Protein AF-A0A522N2D5-F1 (afdb_monomer_lite)

Sequence (148 aa):
MKPDAAEAQLGREAPGVIPEGGEHRAAGAGVSDHGQLAWESGAAAGATGSVATGAPGGSAGTGVGDARPGALTRFHGTVDVDPVRARKVLTDVVDEVLVHLAAYPDAMVRVSLDIEATSARGFDAKTVLTLSENAKSLKFRSHGFEEE

Structure (mmCIF, N/CA/C/O backbone):
data_AF-A0A522N2D5-F1
#
_entry.id   AF-A0A522N2D5-F1
#
loop_
_atom_site.group_PDB
_atom_site.id
_atom_site.type_symbol
_atom_site.label_atom_id
_atom_site.label_alt_id
_atom_site.label_comp_id
_atom_site.label_asym_id
_atom_site.label_entity_id
_atom_site.label_seq_id
_atom_site.pdbx_PDB_ins_code
_atom_site.Cartn_x
_atom_site.Cartn_y
_atom_site.Cartn_z
_atom_site.occupancy
_atom_site.B_iso_or_equiv
_atom_site.auth_seq_id
_atom_site.auth_comp_id
_atom_site.auth_asym_id
_atom_site.auth_atom_id
_atom_site.pdbx_PDB_model_num
ATOM 1 N N . MET A 1 1 ? 22.842 -50.423 78.704 1.00 48.38 1 MET A N 1
ATOM 2 C CA . MET A 1 1 ? 23.938 -49.461 78.463 1.00 48.38 1 MET A CA 1
ATOM 3 C C . MET A 1 1 ? 23.431 -48.073 78.844 1.00 48.38 1 MET A C 1
ATOM 5 O O . MET A 1 1 ? 22.361 -47.711 78.379 1.00 48.38 1 MET A O 1
ATOM 9 N N . LYS A 1 2 ? 24.115 -47.361 79.749 1.00 48.06 2 LYS A N 1
ATOM 10 C CA . LYS A 1 2 ? 23.993 -45.893 79.934 1.00 48.06 2 LYS A CA 1
ATOM 11 C C . LYS A 1 2 ? 24.950 -45.194 78.930 1.00 48.06 2 LYS A C 1
ATOM 13 O O . LYS A 1 2 ? 25.852 -45.901 78.477 1.00 48.06 2 LYS A O 1
ATOM 18 N N . PRO A 1 3 ? 24.992 -43.848 78.836 1.00 64.88 3 PRO A N 1
ATOM 19 C CA . PRO A 1 3 ? 24.041 -42.823 78.352 1.00 64.88 3 PRO A CA 1
ATOM 20 C C . PRO A 1 3 ? 24.667 -42.079 77.124 1.00 64.88 3 PRO A C 1
ATOM 22 O O . PRO A 1 3 ? 25.569 -42.645 76.520 1.00 64.88 3 PRO A O 1
ATOM 25 N N . ASP A 1 4 ? 24.147 -40.976 76.562 1.00 51.19 4 ASP A N 1
ATOM 26 C CA . ASP A 1 4 ? 24.605 -39.569 76.760 1.00 51.19 4 ASP A CA 1
ATOM 27 C C . ASP A 1 4 ? 23.842 -38.706 75.708 1.00 51.19 4 ASP A C 1
ATOM 29 O O . ASP A 1 4 ? 23.789 -39.110 74.549 1.00 51.19 4 ASP A O 1
ATOM 33 N N . ALA A 1 5 ? 22.984 -37.737 76.055 1.00 47.44 5 ALA A N 1
ATOM 34 C CA . ALA A 1 5 ? 23.247 -36.330 76.420 1.00 47.44 5 ALA A CA 1
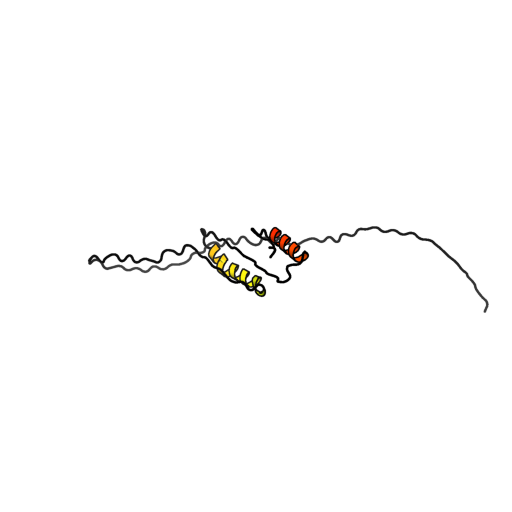ATOM 35 C C . ALA A 1 5 ? 23.488 -35.368 75.220 1.00 47.44 5 ALA A C 1
ATOM 37 O O . ALA A 1 5 ? 24.009 -35.779 74.191 1.00 47.44 5 ALA A O 1
ATOM 38 N N . ALA A 1 6 ? 23.114 -34.091 75.423 1.00 57.53 6 ALA A N 1
ATOM 39 C CA . ALA A 1 6 ? 23.191 -32.885 74.564 1.00 57.53 6 ALA A CA 1
ATOM 40 C C . ALA A 1 6 ? 21.922 -32.560 73.726 1.00 57.53 6 ALA A C 1
ATOM 42 O O . ALA A 1 6 ? 21.660 -33.181 72.702 1.00 57.53 6 ALA A O 1
ATOM 43 N N . GLU A 1 7 ? 20.969 -31.742 74.206 1.00 57.84 7 GLU A N 1
ATOM 44 C CA . GLU A 1 7 ? 20.983 -30.255 74.325 1.00 57.84 7 GLU A CA 1
ATOM 45 C C . GLU A 1 7 ? 20.942 -29.548 72.950 1.00 57.84 7 GLU A C 1
ATOM 47 O O . GLU A 1 7 ? 21.783 -29.786 72.099 1.00 57.84 7 GLU A O 1
ATOM 52 N N . ALA A 1 8 ? 19.855 -28.867 72.570 1.00 57.66 8 ALA A N 1
ATOM 53 C CA . ALA A 1 8 ? 19.404 -27.518 72.958 1.00 57.66 8 ALA A CA 1
ATOM 54 C C . ALA A 1 8 ? 19.990 -26.367 72.096 1.00 57.66 8 ALA A C 1
ATOM 56 O O . ALA A 1 8 ? 21.192 -26.183 72.006 1.00 57.66 8 ALA A O 1
ATOM 57 N N . GLN A 1 9 ? 19.064 -25.554 71.561 1.00 48.62 9 GLN A N 1
ATOM 58 C CA . GLN A 1 9 ? 19.125 -24.091 71.363 1.00 48.62 9 GLN A CA 1
ATOM 59 C C . GLN A 1 9 ? 20.054 -23.421 70.309 1.00 48.62 9 GLN A C 1
ATOM 61 O O . GLN A 1 9 ? 21.258 -23.310 70.475 1.00 48.62 9 GLN A O 1
ATOM 66 N N . LEU A 1 10 ? 19.377 -22.757 69.352 1.00 50.12 10 LEU A N 1
ATOM 67 C CA . LEU A 1 10 ? 19.376 -21.293 69.099 1.00 50.12 10 LEU A CA 1
ATOM 68 C C . LEU A 1 10 ? 20.544 -20.599 68.346 1.00 50.12 10 LEU A C 1
ATOM 70 O O . LEU A 1 10 ? 21.695 -20.615 68.761 1.00 50.12 10 LEU A O 1
ATOM 74 N N . GLY A 1 11 ? 20.168 -19.797 67.335 1.00 47.38 11 GLY A N 1
ATOM 75 C CA . GLY A 1 11 ? 20.923 -18.646 66.797 1.00 47.38 11 GLY A CA 1
ATOM 76 C C . GLY A 1 11 ? 20.789 -18.530 65.270 1.00 47.38 11 GLY A C 1
ATOM 77 O O . GLY A 1 11 ? 20.885 -19.542 64.595 1.00 47.38 11 GLY A O 1
ATOM 78 N N . ARG A 1 12 ? 20.567 -17.389 64.607 1.00 50.50 12 ARG A N 1
ATOM 79 C CA . ARG A 1 12 ? 20.484 -15.955 64.939 1.00 50.50 12 ARG A CA 1
ATOM 80 C C . ARG A 1 12 ? 19.723 -15.232 63.802 1.00 50.50 12 ARG A C 1
ATOM 82 O O . ARG A 1 12 ? 19.446 -15.817 62.762 1.00 50.50 12 ARG A O 1
ATOM 89 N N . GLU A 1 13 ? 19.404 -13.972 64.062 1.00 40.16 13 GLU A N 1
ATOM 90 C CA . GLU A 1 13 ? 18.609 -12.990 63.314 1.00 40.16 13 GLU A CA 1
ATOM 91 C C . GLU A 1 13 ? 19.077 -12.627 61.873 1.00 40.16 13 GLU A C 1
ATOM 93 O O . GLU A 1 13 ? 20.184 -12.955 61.455 1.00 40.16 13 GLU A O 1
ATOM 98 N N . ALA A 1 14 ? 18.190 -11.932 61.133 1.00 46.94 14 ALA A N 1
ATOM 99 C CA . ALA A 1 14 ? 18.299 -11.378 59.758 1.00 46.94 14 ALA A CA 1
ATOM 100 C C . ALA A 1 14 ? 19.334 -10.210 59.633 1.00 46.94 14 ALA A C 1
ATOM 102 O O . ALA A 1 14 ? 19.804 -9.785 60.690 1.00 46.94 14 ALA A O 1
ATOM 103 N N . PRO A 1 15 ? 19.715 -9.632 58.448 1.00 48.56 15 PRO A N 1
ATOM 104 C CA . PRO A 1 15 ? 18.837 -8.978 57.446 1.00 48.56 15 PRO A CA 1
ATOM 105 C C . PRO A 1 15 ? 19.290 -9.089 55.956 1.00 48.56 15 PRO A C 1
ATOM 107 O O . PRO A 1 15 ? 20.307 -9.691 55.629 1.00 48.56 15 PRO A O 1
ATOM 110 N N . GLY A 1 16 ? 18.487 -8.539 55.034 1.00 42.50 16 GLY A N 1
ATOM 111 C CA . GLY A 1 16 ? 18.629 -8.701 53.579 1.00 42.50 16 GLY A CA 1
ATOM 112 C C . GLY A 1 16 ? 19.694 -7.856 52.874 1.00 42.50 16 GLY A C 1
ATOM 113 O O . GLY A 1 16 ? 20.267 -6.953 53.466 1.00 42.50 16 GLY A O 1
ATOM 114 N N . VAL A 1 17 ? 19.877 -8.134 51.576 1.00 51.19 17 VAL A N 1
ATOM 115 C CA . VAL A 1 17 ? 20.470 -7.259 50.548 1.00 51.19 17 VAL A CA 1
ATOM 116 C C . VAL A 1 17 ? 19.929 -7.700 49.174 1.00 51.19 17 VAL A C 1
ATOM 118 O O . VAL A 1 17 ? 20.017 -8.871 48.811 1.00 51.19 17 VAL A O 1
ATOM 121 N N . ILE A 1 18 ? 19.389 -6.744 48.416 1.00 49.22 18 ILE A N 1
ATOM 122 C CA . ILE A 1 18 ? 19.326 -6.735 46.942 1.00 49.22 18 ILE A CA 1
ATOM 123 C C . ILE A 1 18 ? 20.397 -5.704 46.520 1.00 49.22 18 ILE A C 1
ATOM 125 O O . ILE A 1 18 ? 20.475 -4.669 47.190 1.00 49.22 18 ILE A O 1
ATOM 129 N N . PRO A 1 19 ? 21.242 -5.952 45.496 1.00 47.19 19 PRO A N 1
ATOM 130 C CA . PRO A 1 19 ? 20.999 -5.253 44.226 1.00 47.19 19 PRO A CA 1
ATOM 131 C C . PRO A 1 19 ? 21.416 -6.006 42.937 1.00 47.19 19 PRO A C 1
ATOM 133 O O . PRO A 1 19 ? 22.334 -6.817 42.918 1.00 47.19 19 PRO A O 1
ATOM 136 N N . GLU A 1 20 ? 20.661 -5.685 41.882 1.00 43.62 20 GLU A N 1
ATOM 137 C CA . GLU A 1 20 ? 21.009 -5.331 40.490 1.00 43.62 20 GLU A CA 1
ATOM 138 C C . GLU A 1 20 ? 22.250 -5.879 39.746 1.00 43.62 20 GLU A C 1
ATOM 140 O O . GLU A 1 20 ? 23.379 -5.819 40.218 1.00 43.62 20 GLU A O 1
ATOM 145 N N . GLY A 1 21 ? 22.025 -6.175 38.453 1.00 35.72 21 GLY A N 1
ATOM 146 C CA . GLY A 1 21 ? 22.966 -5.851 37.368 1.00 35.72 21 GLY A CA 1
ATOM 147 C C . GLY A 1 21 ? 23.620 -7.042 36.663 1.00 35.72 21 GLY A C 1
ATOM 148 O O . GLY A 1 21 ? 24.527 -7.669 37.197 1.00 35.72 21 GLY A O 1
ATOM 149 N N . GLY A 1 22 ? 23.212 -7.320 35.420 1.00 33.44 22 GLY A N 1
ATOM 150 C CA . GLY A 1 22 ? 23.826 -8.353 34.580 1.00 33.44 22 GLY A CA 1
ATOM 151 C C . GLY A 1 22 ? 23.349 -8.292 33.133 1.00 33.44 22 GLY A C 1
ATOM 152 O O . GLY A 1 22 ? 22.528 -9.090 32.694 1.00 33.44 22 GLY A O 1
ATOM 153 N N . GLU A 1 23 ? 23.839 -7.292 32.412 1.00 37.00 23 GLU A N 1
ATOM 154 C CA . GLU A 1 23 ? 23.606 -7.039 30.994 1.00 37.00 23 GLU A CA 1
ATOM 155 C C . GLU A 1 23 ? 24.114 -8.212 30.136 1.00 37.00 23 GLU A C 1
ATOM 157 O O . GLU A 1 23 ? 25.309 -8.507 30.108 1.00 37.00 23 GLU A O 1
ATOM 162 N N . HIS A 1 24 ? 23.228 -8.863 29.377 1.00 39.81 24 HIS A N 1
ATOM 163 C CA . HIS A 1 24 ? 23.641 -9.802 28.332 1.00 39.81 24 HIS A CA 1
ATOM 164 C C . HIS A 1 24 ? 23.824 -9.061 27.009 1.00 39.81 24 HIS A C 1
ATOM 166 O O . HIS A 1 24 ? 22.879 -8.764 26.280 1.00 39.81 24 HIS A O 1
ATOM 172 N N . ARG A 1 25 ? 25.092 -8.768 26.723 1.00 39.91 25 ARG A N 1
ATOM 173 C CA . ARG A 1 25 ? 25.597 -8.198 25.478 1.00 39.91 25 ARG A CA 1
ATOM 174 C C . ARG A 1 25 ? 26.124 -9.320 24.572 1.00 39.91 25 ARG A C 1
ATOM 176 O O . ARG A 1 25 ? 26.984 -10.086 24.990 1.00 39.91 25 ARG A O 1
ATOM 183 N N . ALA A 1 26 ? 25.663 -9.357 23.323 1.00 38.66 26 ALA A N 1
ATOM 184 C CA . ALA A 1 26 ? 26.319 -9.979 22.160 1.00 38.66 26 ALA A CA 1
ATOM 185 C C . ALA A 1 26 ? 25.740 -9.274 20.908 1.00 38.66 26 ALA A C 1
ATOM 187 O O . ALA A 1 26 ? 24.528 -9.285 20.728 1.00 38.66 26 ALA A O 1
ATOM 188 N N . ALA A 1 27 ? 26.445 -8.404 20.165 1.00 36.41 27 ALA A N 1
ATOM 189 C CA . ALA A 1 27 ? 27.504 -8.676 19.174 1.00 36.41 27 ALA A CA 1
ATOM 190 C C . ALA A 1 27 ? 27.130 -9.852 18.250 1.00 36.41 27 ALA A C 1
ATOM 192 O O . ALA A 1 27 ? 26.982 -10.960 18.737 1.00 36.41 27 ALA A O 1
ATOM 193 N N . GLY A 1 28 ? 26.969 -9.757 16.930 1.00 31.38 28 GLY A N 1
ATOM 194 C CA . GLY A 1 28 ? 27.137 -8.725 15.906 1.00 31.38 28 GLY A CA 1
ATOM 195 C C . GLY A 1 28 ? 27.306 -9.489 14.581 1.00 31.38 28 GLY A C 1
ATOM 196 O O . GLY A 1 28 ? 28.071 -10.447 14.567 1.00 31.38 28 GLY A O 1
ATOM 197 N N . ALA A 1 29 ? 26.599 -9.140 13.499 1.00 35.12 29 ALA A N 1
ATOM 198 C CA . ALA A 1 29 ? 26.868 -9.702 12.168 1.00 35.12 29 ALA A CA 1
ATOM 199 C C . ALA A 1 29 ? 26.195 -8.899 11.038 1.00 35.12 29 ALA A C 1
ATOM 201 O O . ALA A 1 29 ? 24.974 -8.807 10.981 1.00 35.12 29 ALA A O 1
ATOM 202 N N . GLY A 1 30 ? 27.025 -8.386 10.123 1.00 33.44 30 GLY A N 1
ATOM 203 C CA . GLY A 1 30 ? 26.752 -8.347 8.683 1.00 33.44 30 GLY A CA 1
ATOM 204 C C . GLY A 1 30 ? 25.731 -7.337 8.162 1.00 33.44 30 GLY A C 1
ATOM 205 O O . GLY A 1 30 ? 24.615 -7.709 7.819 1.00 33.44 30 GLY A O 1
ATOM 206 N N . VAL A 1 31 ? 26.153 -6.087 7.952 1.00 43.06 31 VAL A N 1
ATOM 207 C CA . VAL A 1 31 ? 25.572 -5.279 6.869 1.00 43.06 31 VAL A CA 1
ATOM 208 C C . VAL A 1 31 ? 26.185 -5.800 5.572 1.00 43.06 31 VAL A C 1
ATOM 210 O O . VAL A 1 31 ? 27.330 -5.491 5.250 1.00 43.06 31 VAL A O 1
ATOM 213 N N . SER A 1 32 ? 25.447 -6.657 4.870 1.00 45.41 32 SER A N 1
ATOM 214 C CA . SER A 1 32 ? 25.770 -7.029 3.497 1.00 45.41 32 SER A CA 1
ATOM 215 C C . SER A 1 32 ? 25.310 -5.911 2.573 1.00 45.41 32 SER A C 1
ATOM 217 O O . SER A 1 32 ? 24.117 -5.751 2.316 1.00 45.41 32 SER A O 1
ATOM 219 N N . ASP A 1 33 ? 26.297 -5.153 2.104 1.00 44.59 33 ASP A N 1
ATOM 220 C CA . ASP A 1 33 ? 26.288 -4.405 0.852 1.00 44.59 33 ASP A CA 1
ATOM 221 C C . ASP A 1 33 ? 25.699 -5.289 -0.259 1.00 44.59 33 ASP A C 1
ATOM 223 O O . ASP A 1 33 ? 26.344 -6.211 -0.756 1.00 44.59 33 ASP A O 1
ATOM 227 N N . HIS A 1 34 ? 24.425 -5.077 -0.590 1.00 38.03 34 HIS A N 1
ATOM 228 C CA . HIS A 1 34 ? 23.829 -5.660 -1.784 1.00 38.03 34 HIS A CA 1
ATOM 229 C C . HIS A 1 34 ? 24.028 -4.684 -2.936 1.00 38.03 34 HIS A C 1
ATOM 231 O O . HIS A 1 34 ? 23.157 -3.879 -3.255 1.00 38.03 34 HIS A O 1
ATOM 237 N N . GLY A 1 35 ? 25.206 -4.803 -3.545 1.00 35.53 35 GLY A N 1
ATOM 238 C CA . GLY A 1 35 ? 25.298 -5.058 -4.975 1.00 35.53 35 GLY A CA 1
ATOM 239 C C . GLY A 1 35 ? 24.729 -3.962 -5.859 1.00 35.53 35 GLY A C 1
ATOM 240 O O . GLY A 1 35 ? 23.614 -4.057 -6.366 1.00 35.53 35 GLY A O 1
ATOM 241 N N . GLN A 1 36 ? 25.575 -2.977 -6.136 1.00 40.28 36 GLN A N 1
ATOM 242 C CA . GLN A 1 36 ? 25.507 -2.177 -7.347 1.00 40.28 36 GLN A CA 1
ATOM 243 C C . GLN A 1 36 ? 25.510 -3.109 -8.573 1.00 40.28 36 GLN A C 1
ATOM 245 O O . GLN A 1 36 ? 26.559 -3.559 -9.028 1.00 40.28 36 GLN A O 1
ATOM 250 N N . LEU A 1 37 ? 24.330 -3.426 -9.109 1.00 38.06 37 LEU A N 1
ATOM 251 C CA . LEU A 1 37 ? 24.194 -4.131 -10.383 1.00 38.06 37 LEU A CA 1
ATOM 252 C C . LEU A 1 37 ? 24.436 -3.133 -11.522 1.00 38.06 37 LEU A C 1
ATOM 254 O O . LEU A 1 37 ? 23.510 -2.598 -12.127 1.00 38.06 37 LEU A O 1
ATOM 258 N N . ALA A 1 38 ? 25.714 -2.863 -11.784 1.00 37.16 38 ALA A N 1
ATOM 259 C CA . ALA A 1 38 ? 26.169 -2.317 -13.052 1.00 37.16 38 ALA A CA 1
ATOM 260 C C . ALA A 1 38 ? 26.083 -3.441 -14.094 1.00 37.16 38 ALA A C 1
ATOM 262 O O . ALA A 1 38 ? 26.906 -4.351 -14.112 1.00 37.16 38 ALA A O 1
ATOM 263 N N . TRP A 1 39 ? 25.046 -3.418 -14.924 1.00 45.69 39 TRP A N 1
ATOM 264 C CA . TRP A 1 39 ? 24.917 -4.333 -16.050 1.00 45.69 39 TRP A CA 1
ATOM 265 C C . TRP A 1 39 ? 25.511 -3.649 -17.283 1.00 45.69 39 TRP A C 1
ATOM 267 O O . TRP A 1 39 ? 24.886 -2.820 -17.942 1.00 45.69 39 TRP A O 1
ATOM 277 N N . GLU A 1 40 ? 26.779 -3.957 -17.546 1.00 34.31 40 GLU A N 1
ATOM 278 C CA . GLU A 1 40 ? 27.470 -3.572 -18.772 1.00 34.31 40 GLU A CA 1
ATOM 279 C C . GLU A 1 40 ? 26.807 -4.262 -19.974 1.00 34.31 40 GLU A C 1
ATOM 281 O O . GLU A 1 40 ? 26.596 -5.476 -20.000 1.00 34.31 40 GLU A O 1
ATOM 286 N N . SER A 1 41 ? 26.436 -3.465 -20.974 1.00 42.22 41 SER A N 1
ATOM 287 C CA . SER A 1 41 ? 25.709 -3.905 -22.163 1.00 42.22 41 SER A CA 1
ATOM 288 C C . SER A 1 41 ? 26.657 -4.599 -23.148 1.00 42.22 41 SER A C 1
ATOM 290 O O . SER A 1 41 ? 27.443 -3.949 -23.835 1.00 42.22 41 SER A O 1
ATOM 292 N N . GLY A 1 42 ? 26.576 -5.926 -23.247 1.00 35.31 42 GLY A N 1
ATOM 293 C CA . GLY A 1 42 ? 27.232 -6.704 -24.300 1.00 35.31 42 GLY A CA 1
ATOM 294 C C . GLY A 1 42 ? 26.376 -6.764 -25.568 1.00 35.31 42 GLY A C 1
ATOM 295 O O . GLY A 1 42 ? 25.369 -7.466 -25.602 1.00 35.31 42 GLY A O 1
ATOM 296 N N . ALA A 1 43 ? 26.782 -6.043 -26.616 1.00 44.22 43 ALA A N 1
ATOM 297 C CA . ALA A 1 43 ? 26.194 -6.107 -27.954 1.00 44.22 43 ALA A CA 1
ATOM 298 C C . ALA A 1 43 ? 26.958 -7.104 -28.846 1.00 44.22 43 ALA A C 1
ATOM 300 O O . ALA A 1 43 ? 28.184 -7.030 -28.941 1.00 44.22 43 ALA A O 1
ATOM 301 N N . ALA A 1 44 ? 26.244 -7.994 -29.547 1.00 35.94 44 ALA A N 1
ATOM 302 C CA . ALA A 1 44 ? 26.822 -8.834 -30.599 1.00 35.94 44 ALA A CA 1
ATOM 303 C C . ALA A 1 44 ? 25.827 -9.185 -31.724 1.00 35.94 44 ALA A C 1
ATOM 305 O O . ALA A 1 44 ? 24.719 -9.636 -31.454 1.00 35.94 44 ALA A O 1
ATOM 306 N N . ALA A 1 45 ? 26.346 -9.048 -32.958 1.00 36.62 45 ALA A N 1
ATOM 307 C CA . ALA A 1 45 ? 25.950 -9.624 -34.257 1.00 36.62 45 ALA A CA 1
ATOM 308 C C . ALA A 1 45 ? 24.578 -9.212 -34.847 1.00 36.62 45 ALA A C 1
ATOM 310 O O . ALA A 1 45 ? 23.555 -9.284 -34.190 1.00 36.62 45 ALA A O 1
ATOM 311 N N . GLY A 1 46 ? 24.427 -8.782 -36.104 1.00 33.34 46 GLY A N 1
ATOM 312 C CA . GLY A 1 46 ? 25.258 -8.915 -37.301 1.00 33.34 46 GLY A CA 1
ATOM 313 C C . GLY A 1 46 ? 24.503 -9.734 -38.356 1.00 33.34 46 GLY A C 1
ATOM 314 O O . GLY A 1 46 ? 24.303 -10.918 -38.131 1.00 33.34 46 GLY A O 1
ATOM 315 N N . ALA A 1 47 ? 24.095 -9.125 -39.478 1.00 43.62 47 ALA A N 1
ATOM 316 C CA . ALA A 1 47 ? 24.072 -9.743 -40.816 1.00 43.62 47 ALA A CA 1
ATOM 317 C C . ALA A 1 47 ? 23.507 -8.784 -41.880 1.00 43.62 47 ALA A C 1
ATOM 319 O O . ALA A 1 47 ? 22.404 -8.254 -41.785 1.00 43.62 47 ALA A O 1
ATOM 320 N N . THR A 1 48 ? 24.314 -8.609 -42.916 1.00 39.34 48 THR A N 1
ATOM 321 C CA . THR A 1 48 ? 24.115 -7.860 -44.153 1.00 39.34 48 THR A CA 1
ATOM 322 C C . THR A 1 48 ? 23.273 -8.633 -45.170 1.00 39.34 48 THR A C 1
ATOM 324 O O . THR A 1 48 ? 23.510 -9.823 -45.371 1.00 39.34 48 THR A O 1
ATOM 327 N N . GLY A 1 49 ? 22.396 -7.943 -45.902 1.00 37.25 49 GLY A N 1
ATOM 328 C CA . GLY A 1 49 ? 21.723 -8.467 -47.094 1.00 37.25 49 GLY A CA 1
ATOM 329 C C . GLY A 1 49 ? 21.518 -7.363 -48.132 1.00 37.25 49 GLY A C 1
ATOM 330 O O . GLY A 1 49 ? 20.730 -6.449 -47.922 1.00 37.25 49 GLY A O 1
ATOM 331 N N . SER A 1 50 ? 22.276 -7.436 -49.224 1.00 45.03 50 SER A N 1
ATOM 332 C CA . SER A 1 50 ? 22.233 -6.553 -50.397 1.00 45.03 50 SER A CA 1
ATOM 333 C C . SER A 1 50 ? 21.284 -7.129 -51.453 1.00 45.03 50 SER A C 1
ATOM 335 O O . SER A 1 50 ? 21.300 -8.343 -51.627 1.00 45.03 50 SER A O 1
ATOM 337 N N . VAL A 1 51 ? 20.503 -6.292 -52.155 1.00 39.94 51 VAL A N 1
ATOM 338 C CA . VAL A 1 51 ? 20.596 -6.063 -53.621 1.00 39.94 51 VAL A CA 1
ATOM 339 C C . VAL A 1 51 ? 19.595 -4.988 -54.090 1.00 39.94 51 VAL A C 1
ATOM 341 O O . VAL A 1 51 ? 18.425 -4.994 -53.720 1.00 39.94 51 VAL A O 1
ATOM 344 N N . ALA A 1 52 ? 20.073 -4.074 -54.942 1.00 40.88 52 ALA A N 1
ATOM 345 C CA . ALA A 1 52 ? 19.283 -3.145 -55.762 1.00 40.88 52 ALA A CA 1
ATOM 346 C C . ALA A 1 52 ? 18.577 -3.912 -56.910 1.00 40.88 52 ALA A C 1
ATOM 348 O O . ALA A 1 52 ? 19.068 -4.952 -57.339 1.00 40.88 52 ALA A O 1
ATOM 349 N N . THR A 1 53 ? 17.473 -3.468 -57.523 1.00 36.22 53 THR A N 1
ATOM 350 C CA . THR A 1 53 ? 17.423 -2.377 -58.521 1.00 36.22 53 THR A CA 1
ATOM 351 C C . THR A 1 53 ? 15.976 -2.216 -59.021 1.00 36.22 53 THR A C 1
ATOM 353 O O . THR A 1 53 ? 15.312 -3.219 -59.268 1.00 36.22 53 THR A O 1
ATOM 356 N N . GLY A 1 54 ? 15.517 -0.982 -59.267 1.00 33.66 54 GLY A N 1
ATOM 357 C CA . GLY A 1 54 ? 14.341 -0.713 -60.107 1.00 33.66 54 GLY A CA 1
ATOM 358 C C . GLY A 1 54 ? 13.720 0.668 -59.877 1.00 33.66 54 GLY A C 1
ATOM 359 O O . GLY A 1 54 ? 13.065 0.890 -58.868 1.00 33.66 54 GLY A O 1
ATOM 360 N N . ALA 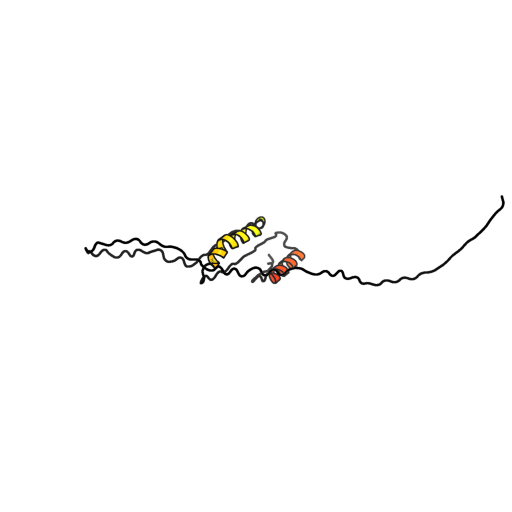A 1 55 ? 13.900 1.590 -60.821 1.00 39.72 55 ALA A N 1
ATOM 361 C CA . ALA A 1 55 ? 13.221 2.889 -60.902 1.00 39.72 55 ALA A CA 1
ATOM 362 C C . ALA A 1 55 ? 12.999 3.236 -62.390 1.00 39.72 55 ALA A C 1
ATOM 364 O O . ALA A 1 55 ? 13.709 2.665 -63.222 1.00 39.72 55 ALA A O 1
ATOM 365 N N . PRO A 1 56 ? 12.170 4.233 -62.766 1.00 57.69 56 PRO A N 1
ATOM 366 C CA . PRO A 1 56 ? 11.029 4.856 -62.080 1.00 57.69 56 PRO A CA 1
ATOM 367 C C . PRO A 1 56 ? 9.751 4.864 -62.965 1.00 57.69 56 PRO A C 1
ATOM 369 O O . PRO A 1 56 ? 9.803 4.638 -64.170 1.00 57.69 56 PRO A O 1
ATOM 372 N N . GLY A 1 57 ? 8.588 5.187 -62.397 1.00 37.53 57 GLY A N 1
ATOM 373 C CA . GLY A 1 57 ? 7.364 5.413 -63.177 1.00 37.53 57 GLY A CA 1
ATOM 374 C C . GLY A 1 57 ? 6.294 6.087 -62.330 1.00 37.53 57 GLY A C 1
ATOM 375 O O . GLY A 1 57 ? 5.729 5.464 -61.439 1.00 37.53 57 GLY A O 1
ATOM 376 N N . GLY A 1 58 ? 6.084 7.384 -62.549 1.00 43.06 58 GLY A N 1
ATOM 377 C CA . GLY A 1 58 ? 5.199 8.211 -61.737 1.00 43.06 58 GLY A CA 1
ATOM 378 C C . GLY A 1 58 ? 3.713 8.007 -62.020 1.00 43.06 58 GLY A C 1
ATOM 379 O O . GLY A 1 58 ? 3.315 7.710 -63.139 1.00 43.06 58 GLY A O 1
ATOM 380 N N . SER A 1 59 ? 2.894 8.266 -61.005 1.00 44.25 59 SER A N 1
ATOM 381 C CA . SER A 1 59 ? 1.708 9.118 -61.118 1.00 44.25 59 SER A CA 1
ATOM 382 C C . SER A 1 59 ? 1.234 9.463 -59.709 1.00 44.25 59 SER A C 1
ATOM 384 O O . SER A 1 59 ? 1.287 8.627 -58.809 1.00 44.25 59 SER A O 1
ATOM 386 N N . ALA A 1 60 ? 0.847 10.720 -59.510 1.00 53.47 60 ALA A N 1
ATOM 387 C CA . ALA A 1 60 ? 0.455 11.294 -58.233 1.00 53.47 60 ALA A CA 1
ATOM 388 C C . ALA A 1 60 ? -0.734 10.532 -57.621 1.00 53.47 60 ALA A C 1
ATOM 390 O O . ALA A 1 60 ? -1.882 10.715 -58.018 1.00 53.47 60 ALA A O 1
ATOM 391 N N . GLY A 1 61 ? -0.439 9.681 -56.640 1.00 41.56 61 GLY A N 1
ATOM 392 C CA . GLY A 1 61 ? -1.416 9.138 -55.711 1.00 41.56 61 GLY A CA 1
ATOM 393 C C . GLY A 1 61 ? -1.498 10.064 -54.509 1.00 41.56 61 GLY A C 1
ATOM 394 O O . GLY A 1 61 ? -0.507 10.264 -53.811 1.00 41.56 61 GLY A O 1
ATOM 395 N N . THR A 1 62 ? -2.670 10.657 -54.312 1.00 46.16 62 THR A N 1
ATOM 396 C CA . THR A 1 62 ? -3.104 11.374 -53.114 1.00 46.16 62 THR A CA 1
ATOM 397 C C . THR A 1 62 ? -2.476 10.754 -51.872 1.00 46.16 62 THR A C 1
ATOM 399 O O . THR A 1 62 ? -2.732 9.589 -51.574 1.00 46.16 62 THR A O 1
ATOM 402 N N . GLY A 1 63 ? -1.629 11.520 -51.182 1.00 45.44 63 GLY A N 1
ATOM 403 C CA . GLY A 1 63 ? -0.988 11.101 -49.945 1.00 45.44 63 GLY A CA 1
ATOM 404 C C . GLY A 1 63 ? -2.037 10.858 -48.870 1.00 45.44 63 GLY A C 1
ATOM 405 O O . GLY A 1 63 ? -2.326 11.737 -48.063 1.00 45.44 63 GLY A O 1
ATOM 406 N N . VAL A 1 64 ? -2.602 9.654 -48.851 1.00 51.25 64 VAL A N 1
ATOM 407 C CA . VAL A 1 64 ? -3.111 9.060 -47.626 1.00 51.25 64 VAL A CA 1
ATOM 408 C C . VAL A 1 64 ? -1.850 8.802 -46.823 1.00 51.25 64 VAL A C 1
ATOM 410 O O . VAL A 1 64 ? -1.135 7.835 -47.072 1.00 51.25 64 VAL A O 1
ATOM 413 N N . GLY A 1 65 ? -1.494 9.767 -45.974 1.00 50.62 65 GLY A N 1
ATOM 414 C CA . GLY A 1 65 ? -0.416 9.585 -45.022 1.00 50.62 65 GLY A CA 1
ATOM 415 C C . GLY A 1 65 ? -0.695 8.286 -44.289 1.00 50.62 65 GLY A C 1
ATOM 416 O O . GLY A 1 65 ? -1.726 8.167 -43.629 1.00 50.62 65 GLY A O 1
ATOM 417 N N . ASP A 1 66 ? 0.186 7.308 -44.474 1.00 52.22 66 ASP A N 1
ATOM 418 C CA . ASP A 1 66 ? 0.250 6.126 -43.635 1.00 52.22 66 ASP A CA 1
ATOM 419 C C . ASP A 1 66 ? 0.497 6.647 -42.219 1.00 52.22 66 ASP A C 1
ATOM 421 O O . ASP A 1 66 ? 1.615 7.014 -41.839 1.00 52.22 66 ASP A O 1
ATOM 425 N N . ALA A 1 67 ? -0.594 6.851 -41.483 1.00 62.12 67 ALA A N 1
ATOM 426 C CA . ALA A 1 67 ? -0.558 7.290 -40.109 1.00 62.12 67 ALA A CA 1
ATOM 427 C C . ALA A 1 67 ? -0.052 6.097 -39.310 1.00 62.12 67 ALA A C 1
ATOM 429 O O . ALA A 1 67 ? -0.833 5.327 -38.750 1.00 62.12 67 ALA A O 1
ATOM 430 N N . ARG A 1 68 ? 1.276 5.925 -39.288 1.00 67.62 68 ARG A N 1
ATOM 431 C CA . ARG A 1 68 ? 1.918 5.066 -38.300 1.00 67.62 68 ARG A CA 1
ATOM 432 C C . ARG A 1 68 ? 1.337 5.470 -36.949 1.00 67.62 68 ARG A C 1
ATOM 434 O O . ARG A 1 68 ? 1.346 6.672 -36.655 1.00 67.62 68 ARG A O 1
ATOM 441 N N . PRO A 1 69 ? 0.796 4.520 -36.165 1.00 72.50 69 PRO A N 1
ATOM 442 C CA . PRO A 1 69 ? 0.267 4.832 -34.851 1.00 72.50 69 PRO A CA 1
ATOM 443 C C . PRO A 1 69 ? 1.301 5.675 -34.115 1.00 72.50 69 PRO A C 1
ATOM 445 O O . PRO A 1 69 ? 2.487 5.331 -34.113 1.00 72.50 69 PRO A O 1
ATOM 448 N N . GLY A 1 70 ? 0.873 6.818 -33.580 1.00 79.00 70 GLY A N 1
ATOM 449 C CA . GLY A 1 70 ? 1.762 7.678 -32.809 1.00 79.00 70 GLY A CA 1
ATOM 450 C C . GLY A 1 70 ? 2.475 6.859 -31.731 1.00 79.00 70 GLY A C 1
ATOM 451 O O . GLY A 1 70 ? 1.923 5.881 -31.222 1.00 79.00 70 GLY A O 1
ATOM 452 N N . ALA A 1 71 ? 3.711 7.236 -31.403 1.00 86.00 71 ALA A N 1
ATOM 453 C CA . ALA A 1 71 ? 4.466 6.556 -30.358 1.00 86.00 71 ALA A CA 1
ATOM 454 C C . ALA A 1 71 ? 3.651 6.511 -29.052 1.00 86.00 71 ALA A C 1
ATOM 456 O O . ALA A 1 71 ? 3.058 7.511 -28.643 1.00 86.00 71 ALA A O 1
ATOM 457 N N . LEU A 1 72 ? 3.623 5.351 -28.395 1.00 92.50 72 LEU A N 1
ATOM 458 C CA . LEU A 1 72 ? 2.991 5.191 -27.089 1.00 92.50 72 LEU A CA 1
ATOM 459 C C . LEU A 1 72 ? 3.915 5.795 -26.027 1.00 92.50 72 LEU A C 1
ATOM 461 O O . LEU A 1 72 ? 4.974 5.246 -25.741 1.00 92.50 72 LEU A O 1
ATOM 465 N N . THR A 1 73 ? 3.533 6.941 -25.467 1.00 93.75 73 THR A N 1
ATOM 466 C CA . THR A 1 73 ? 4.398 7.732 -24.569 1.00 93.75 73 THR A CA 1
ATOM 467 C C . THR A 1 73 ? 3.997 7.675 -23.097 1.00 93.75 73 THR A C 1
ATOM 469 O O . THR A 1 73 ? 4.706 8.212 -22.249 1.00 93.75 73 THR A O 1
ATOM 472 N N . ARG A 1 74 ? 2.867 7.040 -22.760 1.00 94.56 74 ARG A N 1
ATOM 473 C CA . ARG A 1 74 ? 2.372 6.949 -21.381 1.00 94.56 74 ARG A CA 1
ATOM 474 C C . ARG A 1 74 ? 1.765 5.582 -21.093 1.00 94.56 74 ARG A C 1
ATOM 476 O O . ARG A 1 74 ? 0.793 5.188 -21.732 1.00 94.56 74 ARG A O 1
ATOM 483 N N . PHE A 1 75 ? 2.277 4.925 -20.059 1.00 96.06 75 PHE A N 1
ATOM 484 C CA . PHE A 1 75 ? 1.626 3.784 -19.425 1.00 96.06 75 PHE A CA 1
ATOM 485 C C . PHE A 1 75 ? 0.778 4.255 -18.235 1.00 96.06 75 PHE A C 1
ATOM 487 O O . PHE A 1 75 ? 1.172 5.154 -17.489 1.00 96.06 75 PHE A O 1
ATOM 494 N N . HIS A 1 76 ? -0.399 3.660 -18.069 1.00 97.00 76 HIS A N 1
ATOM 495 C CA . HIS A 1 76 ? -1.215 3.777 -16.866 1.00 97.00 76 HIS A CA 1
ATOM 496 C C . HIS A 1 76 ? -1.848 2.415 -16.591 1.00 97.00 76 HIS A C 1
ATOM 498 O O . HIS A 1 76 ? -2.199 1.701 -17.528 1.00 97.00 76 HIS A O 1
ATOM 504 N N . GLY A 1 77 ? -1.986 2.062 -15.319 1.00 96.06 77 GLY A N 1
ATOM 505 C CA . GLY A 1 77 ? -2.572 0.795 -14.914 1.00 96.06 77 GLY A CA 1
ATOM 506 C C . GLY A 1 77 ? -3.083 0.871 -13.485 1.00 96.06 77 GLY A C 1
ATOM 507 O O . GLY A 1 77 ? -2.520 1.589 -12.657 1.00 96.06 77 GLY A O 1
ATOM 508 N N . THR A 1 78 ? -4.144 0.118 -13.229 1.00 96.94 78 THR A N 1
ATOM 509 C CA . THR A 1 78 ? -4.748 -0.075 -11.913 1.00 96.94 78 THR A CA 1
ATOM 510 C C . THR A 1 78 ? -4.990 -1.565 -11.746 1.00 96.94 78 THR A C 1
ATOM 512 O O . THR A 1 78 ? -5.370 -2.240 -12.703 1.00 96.94 78 THR A O 1
ATOM 515 N N . VAL A 1 79 ? -4.751 -2.076 -10.545 1.00 96.06 79 VAL A N 1
ATOM 516 C CA . VAL A 1 79 ? -5.042 -3.460 -10.182 1.00 96.06 79 VAL A CA 1
ATOM 517 C C . VAL A 1 79 ? -5.800 -3.456 -8.864 1.00 96.06 79 VAL A C 1
ATOM 519 O O . VAL A 1 79 ? -5.366 -2.811 -7.910 1.00 96.06 79 VAL A O 1
ATOM 522 N N . ASP A 1 80 ? -6.924 -4.165 -8.820 1.00 96.56 80 ASP A N 1
ATOM 523 C CA . ASP A 1 80 ? -7.624 -4.437 -7.569 1.00 96.56 80 ASP A CA 1
ATOM 524 C C . ASP A 1 80 ? -6.873 -5.528 -6.812 1.00 96.56 80 ASP A C 1
ATOM 526 O O . ASP A 1 80 ? -6.549 -6.591 -7.355 1.00 96.56 80 ASP A O 1
ATOM 530 N N . VAL A 1 81 ? -6.567 -5.258 -5.548 1.00 96.06 81 VAL A N 1
ATOM 531 C CA . VAL A 1 81 ? -5.725 -6.129 -4.735 1.00 96.06 81 VAL A CA 1
ATOM 532 C C . VAL A 1 81 ? -6.570 -6.789 -3.656 1.00 96.06 81 VAL A C 1
ATOM 534 O O . VAL A 1 81 ? -7.086 -6.120 -2.768 1.00 96.06 81 VAL A O 1
ATOM 537 N N . ASP A 1 82 ? -6.653 -8.121 -3.691 1.00 95.50 82 ASP A N 1
ATOM 538 C CA . ASP A 1 82 ? -7.167 -8.900 -2.562 1.00 95.50 82 ASP A CA 1
ATOM 539 C C . ASP A 1 82 ? -6.244 -8.691 -1.343 1.00 95.50 82 ASP A C 1
ATOM 541 O O . ASP A 1 82 ? -5.058 -9.046 -1.423 1.00 95.50 82 ASP A O 1
ATOM 545 N N . PRO A 1 83 ? -6.751 -8.171 -0.207 1.00 94.88 83 PRO A N 1
ATOM 546 C CA . PRO A 1 83 ? -5.948 -7.924 0.989 1.00 94.88 83 PRO A CA 1
ATOM 547 C C . PRO A 1 83 ? -5.185 -9.158 1.487 1.00 94.88 83 PRO A C 1
ATOM 549 O O . PRO A 1 83 ? -4.063 -9.032 1.983 1.00 94.88 83 PRO A O 1
ATOM 552 N N . VAL A 1 84 ? -5.742 -10.364 1.315 1.00 97.19 84 VAL A N 1
ATOM 553 C CA . VAL A 1 84 ? -5.111 -11.626 1.741 1.00 97.19 84 VAL A CA 1
ATOM 554 C C . VAL A 1 84 ? -3.879 -11.945 0.892 1.00 97.19 84 VAL A C 1
ATOM 556 O O . VAL A 1 84 ? -2.906 -12.530 1.373 1.00 97.19 84 VAL A O 1
ATOM 559 N N . ARG A 1 85 ? -3.891 -11.535 -0.380 1.00 96.50 85 ARG A N 1
ATOM 560 C CA . ARG A 1 85 ? -2.815 -11.786 -1.350 1.00 96.50 85 ARG A CA 1
ATOM 561 C C . ARG A 1 85 ? -1.980 -10.544 -1.653 1.00 96.50 85 ARG A C 1
ATOM 563 O O . ARG A 1 85 ? -1.076 -10.627 -2.485 1.00 96.50 85 ARG A O 1
ATOM 570 N N . ALA A 1 86 ? -2.225 -9.434 -0.956 1.00 96.56 86 ALA A N 1
ATOM 571 C CA . ALA A 1 86 ? -1.658 -8.127 -1.272 1.00 96.56 86 ALA A CA 1
ATOM 572 C C . ALA A 1 86 ? -0.136 -8.137 -1.386 1.00 96.56 86 ALA A C 1
ATOM 574 O O . ALA A 1 86 ? 0.418 -7.591 -2.335 1.00 96.56 86 ALA A O 1
ATOM 575 N N . ARG A 1 87 ? 0.544 -8.839 -0.472 1.00 96.50 87 ARG A N 1
ATOM 576 C CA . ARG A 1 87 ? 2.003 -8.981 -0.519 1.00 96.50 87 ARG A CA 1
ATOM 577 C C . ARG A 1 87 ? 2.478 -9.576 -1.846 1.00 96.50 87 ARG A C 1
ATOM 579 O O . ARG A 1 87 ? 3.387 -9.021 -2.444 1.00 96.50 87 ARG A O 1
ATOM 586 N N . LYS A 1 88 ? 1.867 -10.676 -2.301 1.00 97.50 88 LYS A N 1
AT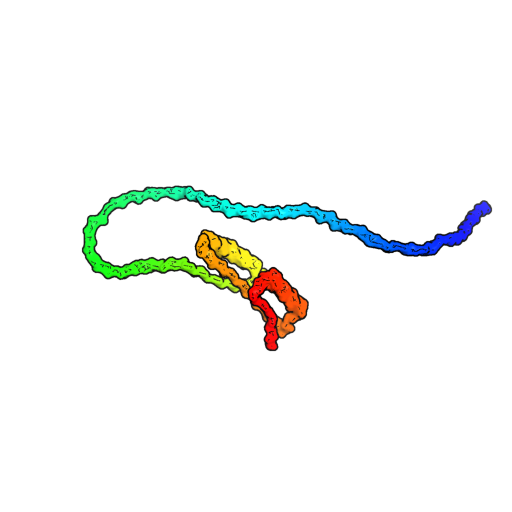OM 587 C CA . LYS A 1 88 ? 2.272 -11.340 -3.546 1.00 97.50 88 LYS A CA 1
ATOM 588 C C . LYS A 1 88 ? 1.995 -10.444 -4.750 1.00 97.50 88 LYS A C 1
ATOM 590 O O . LYS A 1 88 ? 2.878 -10.258 -5.569 1.00 97.50 88 LYS A O 1
ATOM 595 N N . VAL A 1 89 ? 0.792 -9.876 -4.830 1.00 97.44 89 VAL A N 1
ATOM 596 C CA . VAL A 1 89 ? 0.393 -9.042 -5.973 1.00 97.44 89 VAL A CA 1
ATOM 597 C C . VAL A 1 89 ? 1.301 -7.821 -6.102 1.00 97.44 89 VAL A C 1
ATOM 599 O O . VAL A 1 89 ? 1.749 -7.510 -7.198 1.00 97.44 89 VAL A O 1
ATOM 602 N N . LEU A 1 90 ? 1.630 -7.157 -4.991 1.00 97.12 90 LEU A N 1
ATOM 603 C CA . LEU A 1 90 ? 2.558 -6.027 -5.017 1.00 97.12 90 LEU A CA 1
ATOM 604 C C . LEU A 1 90 ? 3.971 -6.451 -5.440 1.00 97.12 90 LEU A C 1
ATOM 606 O O . LEU A 1 90 ? 4.614 -5.702 -6.169 1.00 97.12 90 LEU A O 1
ATOM 610 N N . THR A 1 91 ? 4.443 -7.637 -5.038 1.00 97.88 91 THR A N 1
ATOM 611 C CA . THR A 1 91 ? 5.712 -8.195 -5.539 1.00 97.88 91 THR A CA 1
ATOM 612 C C . THR A 1 91 ? 5.659 -8.442 -7.045 1.00 97.88 91 THR A C 1
ATOM 614 O O . THR A 1 91 ? 6.532 -7.955 -7.753 1.00 97.88 91 THR A O 1
ATOM 617 N N . ASP A 1 92 ? 4.608 -9.094 -7.547 1.00 97.88 92 ASP A N 1
ATOM 618 C CA . ASP A 1 92 ? 4.454 -9.355 -8.984 1.00 97.88 92 ASP A CA 1
ATOM 619 C C . ASP A 1 92 ? 4.429 -8.036 -9.785 1.00 97.88 92 ASP A C 1
ATOM 621 O O . ASP A 1 92 ? 5.095 -7.914 -10.805 1.00 97.88 92 ASP A O 1
ATOM 625 N N . VAL A 1 93 ? 3.736 -6.997 -9.298 1.00 97.75 93 VAL A N 1
ATOM 626 C CA . VAL A 1 93 ? 3.725 -5.667 -9.943 1.00 97.75 93 VAL A CA 1
ATOM 627 C C . VAL A 1 93 ? 5.122 -5.043 -9.986 1.00 97.75 93 VAL A C 1
ATOM 629 O O . VAL A 1 93 ? 5.489 -4.415 -10.983 1.00 97.75 93 VAL A O 1
ATOM 632 N N . VAL A 1 94 ? 5.911 -5.186 -8.920 1.00 96.94 94 VAL A N 1
ATOM 633 C CA . VAL A 1 94 ? 7.291 -4.687 -8.903 1.00 96.94 94 VAL A CA 1
ATOM 634 C C . VAL A 1 94 ? 8.119 -5.411 -9.962 1.00 96.94 94 VAL A C 1
ATOM 636 O O . VAL A 1 94 ? 8.716 -4.749 -10.814 1.00 96.94 94 VAL A O 1
ATOM 639 N N . ASP A 1 95 ? 8.101 -6.740 -9.945 1.00 97.44 95 ASP A N 1
ATOM 640 C CA . ASP A 1 95 ? 8.992 -7.571 -10.755 1.00 97.44 95 ASP A CA 1
ATOM 641 C C . ASP A 1 95 ? 8.597 -7.599 -12.240 1.00 97.44 95 ASP A C 1
ATOM 643 O O . ASP A 1 95 ? 9.464 -7.598 -13.112 1.00 97.44 95 ASP A O 1
ATOM 647 N N . GLU A 1 96 ? 7.298 -7.574 -12.544 1.00 97.56 96 GLU A N 1
ATOM 648 C CA . GLU A 1 96 ? 6.775 -7.730 -13.908 1.00 97.56 96 GLU A CA 1
ATOM 649 C C . GLU A 1 96 ? 6.395 -6.407 -14.581 1.00 97.56 96 GLU A C 1
ATOM 651 O O . GLU A 1 96 ? 6.221 -6.367 -15.799 1.00 97.56 96 GLU A O 1
ATOM 656 N N . VAL A 1 97 ? 6.244 -5.310 -13.831 1.00 97.38 97 VAL A N 1
ATOM 657 C CA . VAL A 1 97 ? 5.867 -4.006 -14.409 1.00 97.38 97 VAL A CA 1
ATOM 658 C C . VAL A 1 97 ? 6.912 -2.947 -14.105 1.00 97.38 97 VAL A C 1
ATOM 660 O O . VAL A 1 97 ? 7.444 -2.323 -15.027 1.00 97.38 97 VAL A O 1
ATOM 663 N N . LEU A 1 98 ? 7.232 -2.726 -12.828 1.00 96.62 98 LEU A N 1
ATOM 664 C CA . LEU A 1 98 ? 8.115 -1.618 -12.457 1.00 96.62 98 LEU A CA 1
ATOM 665 C C . LEU A 1 98 ? 9.548 -1.826 -12.946 1.00 96.62 98 LEU A C 1
ATOM 667 O O . LEU A 1 98 ? 10.154 -0.859 -13.404 1.00 96.62 98 LEU A O 1
ATOM 671 N N . VAL A 1 99 ? 10.060 -3.060 -12.926 1.00 96.56 99 VAL A N 1
ATOM 672 C CA . VAL A 1 99 ? 11.379 -3.392 -13.495 1.00 96.56 99 VAL A CA 1
ATOM 673 C C . VAL A 1 99 ? 11.462 -2.995 -14.972 1.00 96.56 99 VAL A C 1
ATOM 675 O O . VAL A 1 99 ? 12.433 -2.365 -15.388 1.00 96.56 99 VAL A O 1
ATOM 678 N N . HIS A 1 100 ? 10.429 -3.289 -15.765 1.00 96.88 100 HIS A N 1
ATOM 679 C CA . HIS A 1 100 ? 10.420 -2.939 -17.186 1.00 96.88 100 HIS A CA 1
ATOM 680 C C . HIS A 1 100 ? 10.302 -1.434 -17.421 1.00 96.88 100 HIS A C 1
ATOM 682 O O . HIS A 1 100 ? 10.963 -0.912 -18.314 1.00 96.88 100 HIS A O 1
ATOM 688 N N . LEU A 1 101 ? 9.500 -0.723 -16.623 1.00 96.44 101 LEU A N 1
ATOM 689 C CA . LEU A 1 101 ? 9.397 0.736 -16.722 1.00 96.44 101 LEU A CA 1
ATOM 690 C C . LEU A 1 101 ? 10.702 1.431 -16.310 1.00 96.44 101 LEU A C 1
ATOM 692 O O . LEU A 1 101 ? 11.093 2.408 -16.943 1.00 96.44 101 LEU A O 1
ATOM 696 N N . ALA A 1 102 ? 11.395 0.910 -15.296 1.00 92.75 102 ALA A N 1
ATOM 697 C CA . ALA A 1 102 ? 12.673 1.442 -14.825 1.00 92.75 102 ALA A CA 1
ATOM 698 C C . ALA A 1 102 ? 13.825 1.245 -15.827 1.00 92.75 102 ALA A C 1
ATOM 700 O O . ALA A 1 102 ? 14.824 1.955 -15.753 1.00 92.75 102 ALA A O 1
ATOM 701 N N . ALA A 1 103 ? 13.691 0.317 -16.781 1.00 94.62 103 ALA A N 1
ATOM 702 C CA . ALA A 1 103 ? 14.676 0.109 -17.842 1.00 94.62 103 ALA A CA 1
ATOM 703 C 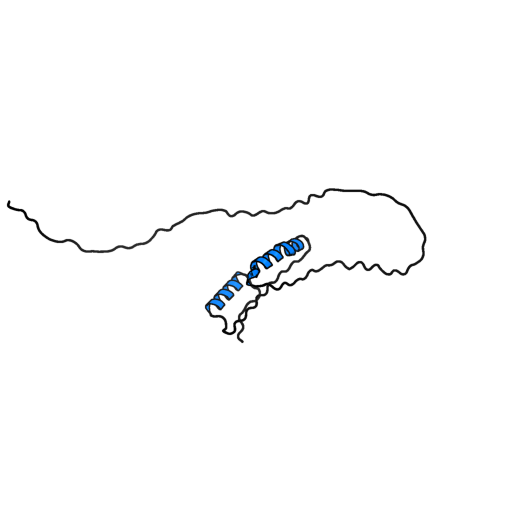C . ALA A 1 103 ? 14.700 1.240 -18.893 1.00 94.62 103 ALA A C 1
ATOM 705 O O . ALA A 1 103 ? 15.611 1.280 -19.720 1.00 94.62 103 ALA A O 1
ATOM 706 N N . TYR A 1 104 ? 13.725 2.156 -18.876 1.00 95.31 104 TYR A N 1
ATOM 707 C CA . TYR A 1 104 ? 13.671 3.305 -19.780 1.00 95.31 104 TYR A CA 1
ATOM 708 C C . TYR A 1 104 ? 14.328 4.534 -19.127 1.00 95.31 104 TYR A C 1
ATOM 710 O O . TYR A 1 104 ? 13.779 5.053 -18.154 1.00 95.31 104 TYR A O 1
ATOM 718 N N . PRO A 1 105 ? 15.455 5.047 -19.664 1.00 90.88 105 PRO A N 1
ATOM 719 C CA . PRO A 1 105 ? 16.241 6.108 -19.021 1.00 90.88 105 PRO A CA 1
ATOM 720 C C . PRO A 1 105 ? 15.467 7.400 -18.729 1.00 90.88 105 PRO A C 1
ATOM 722 O O . PRO A 1 105 ? 15.719 8.053 -17.721 1.00 90.88 105 PRO A O 1
ATOM 725 N N . ASP A 1 106 ? 14.504 7.742 -19.587 1.00 94.38 106 ASP A N 1
ATOM 726 C CA . ASP A 1 106 ? 13.735 8.989 -19.501 1.00 94.38 106 ASP A CA 1
ATOM 727 C C . ASP A 1 106 ? 12.337 8.799 -18.876 1.00 94.38 106 ASP A C 1
ATOM 729 O O . ASP A 1 106 ? 11.517 9.723 -18.867 1.00 94.38 106 ASP A O 1
ATOM 733 N N . ALA A 1 107 ? 12.016 7.603 -18.368 1.00 95.75 107 ALA A N 1
ATOM 734 C CA . ALA A 1 107 ? 10.698 7.325 -17.809 1.00 95.75 107 ALA A CA 1
ATOM 735 C C . ALA A 1 107 ? 10.544 7.887 -16.387 1.00 95.75 107 ALA A C 1
ATOM 737 O O . ALA A 1 107 ? 11.230 7.494 -15.446 1.00 95.75 107 ALA A O 1
ATOM 738 N N . MET A 1 108 ? 9.555 8.763 -16.201 1.00 96.50 108 MET A N 1
ATOM 739 C CA . MET A 1 108 ? 9.131 9.213 -14.875 1.00 96.50 108 MET A CA 1
ATOM 740 C C . MET A 1 108 ? 8.059 8.273 -14.317 1.00 96.50 108 MET A C 1
ATOM 742 O O . MET A 1 108 ? 6.886 8.356 -14.690 1.00 96.50 108 MET A O 1
ATOM 746 N N . VAL A 1 109 ? 8.449 7.387 -13.399 1.00 96.38 109 VAL A N 1
ATOM 747 C CA . VAL A 1 109 ? 7.538 6.404 -12.797 1.00 96.38 109 VAL A CA 1
ATOM 748 C C . VAL A 1 109 ? 6.975 6.927 -11.475 1.00 96.38 109 VAL A C 1
ATOM 750 O O . VAL A 1 109 ? 7.713 7.281 -10.557 1.00 96.38 109 VAL A O 1
ATOM 753 N N . ARG A 1 110 ? 5.643 6.941 -11.353 1.00 96.00 110 ARG A N 1
ATOM 754 C CA . ARG A 1 110 ? 4.931 7.214 -10.098 1.00 96.00 110 ARG A CA 1
ATOM 755 C C . ARG A 1 110 ? 4.039 6.032 -9.754 1.00 96.00 110 ARG A C 1
ATOM 757 O O . ARG A 1 110 ? 3.153 5.688 -10.528 1.00 96.00 110 ARG A O 1
ATOM 764 N N . VAL A 1 111 ? 4.222 5.498 -8.552 1.00 95.88 111 VAL A N 1
ATOM 765 C CA . VAL A 1 111 ? 3.348 4.478 -7.962 1.00 95.88 111 VAL A CA 1
ATOM 766 C C . VAL A 1 111 ? 2.507 5.128 -6.868 1.00 95.88 111 VAL A C 1
ATOM 768 O O . VAL A 1 111 ? 2.942 6.065 -6.192 1.00 95.88 111 VAL A O 1
ATOM 771 N N . SER A 1 112 ? 1.256 4.713 -6.728 1.00 95.56 112 SER A N 1
ATOM 772 C CA . SER A 1 112 ? 0.368 5.164 -5.656 1.00 95.56 112 SER A CA 1
ATOM 773 C C . SER A 1 112 ? -0.468 3.973 -5.203 1.00 95.56 112 SER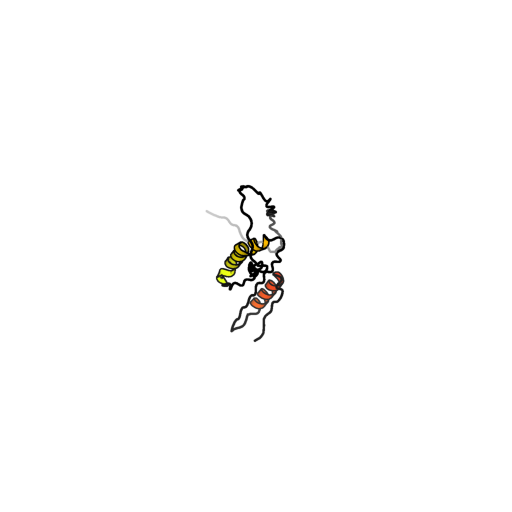 A C 1
ATOM 775 O O . SER A 1 112 ? -0.971 3.235 -6.042 1.00 95.56 112 SER A O 1
ATOM 777 N N . LEU A 1 113 ? -0.549 3.778 -3.888 1.00 95.25 113 LEU A N 1
ATOM 778 C CA . LEU A 1 113 ? -1.368 2.759 -3.242 1.00 95.25 113 LEU A CA 1
ATOM 779 C C . LEU A 1 113 ? -2.401 3.482 -2.385 1.00 95.25 113 LEU A C 1
ATOM 781 O O . LEU A 1 113 ? -2.034 4.379 -1.624 1.00 95.25 113 LEU A O 1
ATOM 785 N N . ASP A 1 114 ? -3.654 3.084 -2.538 1.00 94.81 114 ASP A N 1
ATOM 786 C CA . ASP A 1 114 ? -4.777 3.545 -1.734 1.00 94.81 114 ASP A CA 1
ATOM 787 C C . ASP A 1 114 ? -5.281 2.378 -0.876 1.00 94.81 114 ASP A C 1
ATOM 789 O O . ASP A 1 114 ? -5.219 1.223 -1.309 1.00 94.81 114 ASP A O 1
ATOM 793 N N . ILE A 1 115 ? -5.676 2.660 0.366 1.00 95.38 115 ILE A N 1
ATOM 794 C CA . ILE A 1 115 ? -6.140 1.651 1.322 1.00 95.38 115 ILE A CA 1
ATOM 795 C C . ILE A 1 115 ? -7.416 2.177 1.963 1.00 95.38 115 ILE A C 1
ATOM 797 O O . ILE A 1 115 ? -7.369 3.107 2.766 1.00 95.38 115 ILE A O 1
ATOM 801 N N . GLU A 1 116 ? -8.528 1.522 1.656 1.00 95.25 116 GLU A N 1
ATOM 802 C CA . GLU A 1 116 ? -9.837 1.817 2.223 1.00 95.25 116 GLU A CA 1
ATOM 803 C C . GLU A 1 116 ? -10.293 0.657 3.113 1.00 95.25 116 GLU A C 1
ATOM 805 O O . GLU A 1 116 ? -10.146 -0.520 2.768 1.00 95.25 116 GLU A O 1
ATOM 810 N N . ALA A 1 117 ? -10.840 0.985 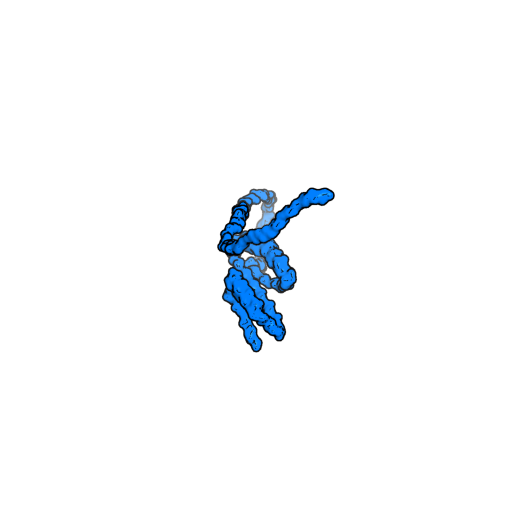4.282 1.00 95.44 117 ALA A N 1
ATOM 811 C CA . ALA A 1 117 ? -11.438 0.010 5.178 1.00 95.44 117 ALA A CA 1
ATOM 812 C C . ALA A 1 117 ? -12.613 0.635 5.927 1.00 95.44 117 ALA A C 1
ATOM 814 O O . ALA A 1 117 ? -12.477 1.685 6.552 1.00 95.44 117 ALA A O 1
ATOM 815 N N . THR A 1 118 ? -13.746 -0.060 5.927 1.00 95.50 118 THR A N 1
ATOM 816 C CA . THR A 1 118 ? -14.943 0.330 6.672 1.00 95.50 118 THR A CA 1
ATOM 817 C C . THR A 1 118 ? -15.249 -0.697 7.759 1.00 95.50 118 THR A C 1
ATOM 819 O O . THR A 1 118 ? -14.967 -1.891 7.629 1.00 95.50 118 THR A O 1
ATOM 822 N N . SER A 1 119 ? -15.812 -0.232 8.873 1.00 95.31 119 SER A N 1
ATOM 823 C CA . SER A 1 119 ? -16.255 -1.086 9.975 1.00 95.31 119 SER A CA 1
ATOM 824 C C . SER A 1 119 ? -17.581 -0.567 10.504 1.00 95.31 119 SER A C 1
ATOM 826 O O . SER A 1 119 ? -17.638 0.523 11.062 1.00 95.31 119 SER A O 1
ATOM 828 N N . ALA A 1 120 ? -18.634 -1.382 10.414 1.00 95.31 120 ALA A N 1
ATOM 829 C CA . ALA A 1 120 ? -19.971 -1.014 10.888 1.00 95.31 120 ALA A CA 1
ATOM 830 C C . ALA A 1 120 ? -20.038 -0.725 12.401 1.00 95.31 120 ALA A C 1
ATOM 832 O O . ALA A 1 120 ? -20.990 -0.120 12.878 1.00 95.31 120 ALA A O 1
ATOM 833 N N . ARG A 1 121 ? -19.051 -1.191 13.180 1.00 95.19 121 ARG A N 1
ATOM 834 C CA . ARG A 1 121 ? -18.943 -0.914 14.625 1.00 95.19 121 ARG A CA 1
ATOM 835 C C . ARG A 1 121 ? -17.893 0.152 14.950 1.00 95.19 121 ARG A C 1
ATOM 837 O O . ARG A 1 121 ? -17.595 0.358 16.123 1.00 95.19 121 ARG A O 1
ATOM 844 N N . GLY A 1 122 ? -17.303 0.770 13.930 1.00 95.94 122 GLY A N 1
ATOM 845 C CA . GLY A 1 122 ? -16.127 1.620 14.061 1.00 95.94 122 GLY A CA 1
ATOM 846 C C . GLY A 1 122 ? -14.843 0.835 14.342 1.00 95.94 122 GLY A C 1
ATOM 847 O O . GLY A 1 122 ? -14.830 -0.402 14.408 1.00 95.94 122 GLY A O 1
ATOM 848 N N . PHE A 1 123 ? -13.748 1.575 14.486 1.00 97.19 123 PHE A N 1
ATOM 849 C CA . PHE A 1 123 ? -12.442 1.061 14.889 1.00 97.19 123 PHE A CA 1
ATOM 850 C C . PHE A 1 123 ? -12.178 1.432 16.348 1.00 97.19 123 PHE A C 1
ATOM 852 O O . PHE A 1 123 ? -12.445 2.556 16.769 1.00 97.19 123 PHE A O 1
ATOM 859 N N . ASP A 1 124 ? -11.652 0.495 17.134 1.00 97.56 124 ASP A N 1
ATOM 860 C CA . ASP A 1 124 ? -11.292 0.781 18.521 1.00 97.56 124 ASP A CA 1
ATOM 861 C C . ASP A 1 124 ? -10.063 1.708 18.614 1.00 97.56 124 ASP A C 1
ATOM 863 O O . ASP A 1 124 ? -9.257 1.818 17.686 1.00 97.56 124 ASP A O 1
ATOM 867 N N . ALA A 1 125 ? -9.887 2.349 19.772 1.00 97.31 125 ALA A N 1
ATOM 868 C CA . ALA A 1 125 ? -8.817 3.323 19.992 1.00 97.31 125 ALA A CA 1
ATOM 869 C C . ALA A 1 125 ? -7.403 2.751 19.777 1.00 97.31 125 ALA A C 1
ATOM 871 O O . ALA A 1 125 ? -6.515 3.463 19.304 1.00 97.31 125 ALA A O 1
ATOM 872 N N . LYS A 1 126 ? -7.179 1.467 20.090 1.00 98.19 126 LYS A N 1
ATOM 873 C CA . LYS A 1 126 ? -5.878 0.820 19.881 1.00 98.19 126 LYS A CA 1
ATOM 874 C C . LYS A 1 126 ? -5.601 0.659 18.387 1.00 98.19 126 LYS A C 1
ATOM 876 O O . LYS A 1 126 ? -4.480 0.915 17.944 1.00 98.19 126 LYS A O 1
ATOM 881 N N . THR A 1 127 ? -6.610 0.261 17.618 1.00 98.12 127 THR A N 1
ATOM 882 C CA . THR A 1 127 ? -6.527 0.140 16.160 1.00 98.12 127 THR A CA 1
ATOM 883 C C . THR A 1 127 ? -6.270 1.499 15.508 1.00 98.12 127 THR A C 1
ATOM 885 O O . THR A 1 127 ? -5.344 1.618 14.705 1.00 98.12 127 THR A O 1
ATOM 888 N N . VAL A 1 128 ? -7.009 2.538 15.913 1.00 98.00 128 VAL A N 1
ATOM 889 C CA . VAL A 1 128 ? -6.819 3.917 15.426 1.00 98.00 128 VAL A CA 1
ATOM 890 C C . VAL A 1 128 ? -5.394 4.413 15.680 1.00 98.00 128 VAL A C 1
ATOM 892 O O . VAL A 1 128 ? -4.748 4.927 14.763 1.00 98.00 128 VAL A O 1
ATOM 895 N N . LEU A 1 129 ? -4.874 4.215 16.897 1.00 98.25 129 LEU A N 1
ATOM 896 C CA . LEU A 1 129 ? -3.504 4.597 17.248 1.00 98.25 129 LEU A CA 1
ATOM 897 C C . LEU A 1 129 ? -2.479 3.851 16.387 1.00 98.25 129 LEU A C 1
ATOM 899 O O . LEU A 1 129 ? -1.638 4.478 15.748 1.00 98.25 129 LEU A O 1
ATOM 903 N N . THR A 1 130 ? -2.602 2.524 16.311 1.00 98.38 130 THR A N 1
ATOM 904 C CA . THR A 1 130 ? -1.674 1.665 15.559 1.00 98.38 130 THR A CA 1
ATOM 905 C C . THR A 1 130 ? -1.602 2.074 14.088 1.00 98.38 130 THR A C 1
ATOM 907 O O . THR A 1 130 ? -0.517 2.219 13.525 1.00 98.38 130 THR A O 1
ATOM 910 N N . LEU A 1 131 ? -2.754 2.280 13.445 1.00 98.19 131 LEU A N 1
ATOM 911 C CA . LEU A 1 131 ? -2.804 2.665 12.035 1.00 98.19 131 LEU A CA 1
ATOM 912 C C . LEU A 1 131 ? -2.268 4.084 11.812 1.00 98.19 131 LEU A C 1
ATOM 914 O O . LEU A 1 131 ? -1.534 4.301 10.850 1.00 98.19 131 LEU A O 1
ATOM 918 N N . SER A 1 132 ? -2.548 5.021 12.721 1.00 98.06 132 SER A N 1
ATOM 919 C CA . SER A 1 132 ? -2.025 6.392 12.642 1.00 98.06 132 SER A CA 1
ATOM 920 C C . SER A 1 132 ? -0.499 6.443 12.790 1.00 98.06 132 SER A C 1
ATOM 922 O O . SER A 1 132 ? 0.181 7.140 12.032 1.00 98.06 132 SER A O 1
ATOM 924 N N . GLU A 1 133 ? 0.064 5.679 13.729 1.00 98.44 133 GLU A N 1
ATOM 925 C CA . GLU A 1 133 ? 1.515 5.568 13.927 1.00 98.44 133 GLU A CA 1
ATOM 926 C C . GLU A 1 133 ? 2.208 4.918 12.724 1.00 98.44 133 GLU A C 1
ATOM 928 O O . GLU A 1 133 ? 3.247 5.403 12.258 1.00 98.44 133 GLU A O 1
ATOM 933 N N . ASN A 1 134 ? 1.609 3.862 12.169 1.00 98.31 134 ASN A N 1
ATOM 934 C CA . ASN A 1 134 ? 2.115 3.200 10.971 1.00 98.31 134 ASN A CA 1
ATOM 935 C C . ASN A 1 134 ? 2.060 4.119 9.749 1.00 98.31 134 ASN A C 1
ATOM 937 O O . ASN A 1 134 ? 3.056 4.227 9.036 1.00 98.31 134 ASN A O 1
ATOM 941 N N . ALA A 1 135 ? 0.945 4.817 9.522 1.00 98.19 135 ALA A N 1
ATOM 942 C CA . ALA A 1 135 ? 0.793 5.737 8.397 1.00 98.19 135 ALA A CA 1
ATOM 943 C C . ALA A 1 135 ? 1.854 6.846 8.435 1.00 98.19 135 ALA A C 1
ATOM 945 O O . ALA A 1 135 ? 2.505 7.127 7.424 1.00 98.19 135 ALA A O 1
ATOM 946 N N . LYS A 1 136 ? 2.115 7.403 9.624 1.00 97.94 136 LYS A N 1
ATOM 947 C CA . LYS A 1 136 ? 3.196 8.372 9.834 1.00 97.94 136 LYS A CA 1
ATOM 948 C C . LYS A 1 136 ? 4.574 7.766 9.555 1.00 97.94 136 LYS A C 1
ATOM 950 O O . LYS A 1 136 ? 5.376 8.370 8.843 1.00 97.94 136 LYS A O 1
ATOM 955 N N . SER A 1 137 ? 4.847 6.572 10.081 1.00 98.44 137 SER A N 1
ATOM 956 C CA . SER A 1 137 ? 6.136 5.879 9.911 1.00 98.44 137 SER A CA 1
ATOM 957 C C . SER A 1 137 ? 6.417 5.516 8.450 1.00 98.44 137 SER A C 1
ATOM 959 O O . SER A 1 137 ? 7.539 5.670 7.968 1.00 98.44 137 SER A O 1
ATOM 961 N N . LEU A 1 138 ? 5.380 5.101 7.722 1.00 97.38 138 LEU A N 1
ATOM 962 C CA . LEU A 1 138 ? 5.421 4.758 6.301 1.00 97.38 138 LEU A CA 1
ATOM 963 C C . LEU A 1 138 ? 5.253 5.976 5.380 1.00 97.38 138 LEU A C 1
ATOM 965 O O . LEU A 1 138 ? 5.216 5.821 4.161 1.00 97.38 138 LEU A O 1
ATOM 969 N N . LYS A 1 139 ? 5.199 7.190 5.947 1.00 96.94 139 LYS A N 1
ATOM 970 C CA . LYS A 1 139 ? 5.142 8.469 5.222 1.00 96.94 139 LYS A CA 1
ATOM 971 C C . LYS A 1 139 ? 3.953 8.563 4.261 1.00 96.94 139 LYS A C 1
ATOM 973 O O . LYS A 1 139 ? 4.092 9.047 3.135 1.00 96.94 139 LYS A O 1
ATOM 978 N N . PHE A 1 140 ? 2.781 8.112 4.704 1.00 97.88 140 PHE A N 1
ATOM 979 C CA . PHE A 1 140 ? 1.537 8.326 3.970 1.00 97.88 140 PHE A CA 1
ATOM 980 C C . PHE A 1 140 ? 1.365 9.823 3.706 1.00 97.88 140 PHE A C 1
ATOM 982 O O . PHE A 1 140 ? 1.494 10.642 4.615 1.00 97.88 140 PHE A O 1
ATOM 989 N N . ARG A 1 141 ? 1.089 10.192 2.449 1.00 97.12 141 ARG A N 1
ATOM 990 C CA . ARG A 1 141 ? 0.866 11.604 2.085 1.00 97.12 141 ARG A CA 1
ATOM 991 C C . ARG A 1 141 ? -0.455 12.144 2.625 1.00 97.12 141 ARG A C 1
ATOM 993 O O . ARG A 1 141 ? -0.556 13.338 2.868 1.00 97.12 141 ARG A O 1
ATOM 1000 N N . SER A 1 142 ? -1.446 11.271 2.765 1.00 95.94 142 SER A N 1
ATOM 1001 C CA . SER A 1 142 ? -2.752 11.545 3.352 1.00 95.94 142 SER A CA 1
ATOM 1002 C C . SER A 1 142 ? -3.204 10.287 4.087 1.00 95.94 142 SER A C 1
ATOM 1004 O O . SER A 1 142 ? -2.994 9.185 3.577 1.00 95.94 142 SER A O 1
ATOM 1006 N N . HIS A 1 143 ? -3.761 10.446 5.283 1.00 97.38 143 HIS A N 1
ATOM 1007 C CA . HIS A 1 143 ? -4.372 9.380 6.074 1.00 97.38 143 HIS A CA 1
ATOM 1008 C C . HIS A 1 143 ? -5.304 10.002 7.123 1.00 97.38 143 HIS A C 1
ATOM 1010 O O . HIS A 1 143 ? -5.072 11.128 7.565 1.00 97.38 143 HIS A O 1
ATOM 1016 N N . GLY A 1 144 ? -6.322 9.267 7.561 1.00 95.94 144 GLY A N 1
ATOM 1017 C CA . GLY A 1 144 ? -7.264 9.734 8.574 1.00 95.94 144 GLY A CA 1
ATOM 1018 C C . GLY A 1 144 ? -8.358 8.712 8.849 1.00 95.94 144 GLY A C 1
ATOM 1019 O O . GLY A 1 144 ? -8.509 7.749 8.103 1.00 95.94 144 GLY A O 1
ATOM 1020 N N . PHE A 1 145 ? -9.089 8.933 9.935 1.00 96.62 145 PHE A N 1
ATOM 1021 C CA . PHE A 1 145 ? -10.367 8.282 10.199 1.00 96.62 145 PHE A CA 1
ATOM 1022 C C . PHE A 1 145 ? -11.449 9.345 10.069 1.00 96.62 145 PHE A C 1
ATOM 1024 O O . PHE A 1 145 ? -11.244 10.478 10.507 1.00 96.62 145 PHE A O 1
ATOM 1031 N N . GLU A 1 146 ? -12.570 8.975 9.469 1.00 91.81 146 GLU A N 1
ATOM 1032 C CA . GLU A 1 146 ? -13.725 9.849 9.299 1.00 91.81 146 GLU A CA 1
ATOM 1033 C C . GLU A 1 146 ? -14.815 9.434 10.290 1.00 91.81 146 GLU A C 1
ATOM 1035 O O . GLU A 1 146 ? -14.976 8.248 10.591 1.00 91.81 146 GLU A O 1
ATOM 1040 N N . GLU A 1 147 ? -15.516 10.424 10.840 1.00 82.19 147 GLU A N 1
ATOM 1041 C CA . GLU A 1 147 ? -16.740 10.204 11.609 1.00 82.19 147 GLU A CA 1
ATOM 1042 C C . GLU A 1 147 ? -17.900 10.125 10.609 1.00 82.19 147 GLU A C 1
ATOM 1044 O O . GLU A 1 147 ? -18.004 10.985 9.732 1.00 82.19 147 GLU A O 1
ATOM 1049 N N . GLU A 1 148 ? -18.728 9.084 10.713 1.00 61.34 148 GLU A N 1
ATOM 1050 C CA . GLU A 1 148 ? -19.967 8.951 9.930 1.00 61.34 148 GLU A CA 1
ATOM 1051 C C . GLU A 1 148 ? -21.111 9.763 10.555 1.00 61.34 148 GLU A C 1
ATOM 1053 O O . GLU A 1 148 ? -21.245 9.738 11.804 1.00 61.34 148 GLU A O 1
#

Radius of gyration: 38.68 Å; chains: 1; bounding box: 48×61×143 Å

Foldseek 3Di:
DDDDDDDDDDDDDDDDDDDDDDDDDDDDDDPDDPDDPPDDDDDDDDDDDDDDDDDDDDDDDDPPPPCPPPDDDDDDDDDDDDPVCNVVVVVCCCVVPVVVQVVDPPRDDDDDDDDDDDDPVDDDPVRQVVVVVVCVVVVPVDDDDDDD

pLDDT: mean 71.68, std 26.32, range [31.38, 98.44]

Secondary structure (DSSP, 8-state):
-------------------------------------------------------------------PPPP-----------TTTHHHHHHHHIIIIIHHHHTSTT-------------TT---HHHHHHHHHHHHHTT-SS------